Protein AF-A0A2N1MA82-F1 (afdb_monomer_lite)

Sequence (85 aa):
MEMYWDEFTAIFDQRRKKVNRSPSQMFDTLSTEIGLSKSTLANFYRHKTTPMKTSMDKIISWIEKEGKRVVSNSSSIINNEINNS

Organism: NCBI:txid588596

Foldseek 3Di:
DVVLLVLLLVLLVVVCVVVVHDSQVSLVVLCVVQVHDSVQVVCCNPPVDDDPPVVVVSSVVVSVVSVVVVVVVVVPPPDDD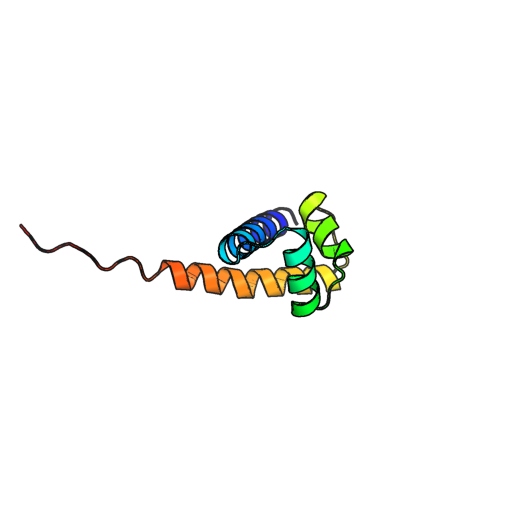DDDD

pLDDT: mean 84.67, std 17.33, range [44.16, 97.56]

Radius of gyration: 16.08 Å; chains: 1; bounding box: 30×48×40 Å

Structure (mmCIF, N/CA/C/O backbone):
data_AF-A0A2N1MA82-F1
#
_entry.id   AF-A0A2N1MA82-F1
#
loop_
_atom_site.group_PDB
_atom_site.id
_atom_site.type_symbol
_atom_site.label_atom_id
_atom_site.label_alt_id
_atom_site.label_comp_id
_atom_site.label_asym_id
_atom_site.label_entity_id
_atom_site.label_seq_id
_atom_site.pdbx_PDB_ins_code
_atom_site.Cartn_x
_atom_site.Cartn_y
_atom_site.Cartn_z
_atom_site.occupancy
_atom_site.B_iso_or_equiv
_atom_site.auth_seq_id
_atom_site.auth_comp_id
_atom_site.auth_asym_id
_atom_site.auth_atom_id
_atom_site.pdbx_PDB_model_num
ATOM 1 N N . MET A 1 1 ? 14.398 7.662 -0.400 1.00 65.00 1 MET A N 1
ATOM 2 C CA . MET A 1 1 ? 13.878 6.322 -0.046 1.00 65.00 1 MET A CA 1
ATOM 3 C C . MET A 1 1 ? 13.395 6.291 1.389 1.00 65.00 1 MET A C 1
ATOM 5 O O . MET A 1 1 ? 12.245 5.941 1.592 1.00 65.00 1 MET A O 1
ATOM 9 N N . GLU A 1 2 ? 14.241 6.692 2.342 1.00 72.88 2 GLU A N 1
ATOM 10 C CA . GLU A 1 2 ? 13.922 6.691 3.776 1.00 72.88 2 GLU A CA 1
ATOM 11 C C . GLU A 1 2 ? 12.639 7.480 4.101 1.00 72.88 2 GLU A C 1
ATOM 13 O O . GLU A 1 2 ? 11.703 6.893 4.625 1.00 72.88 2 GLU A O 1
ATOM 18 N N . MET A 1 3 ? 12.510 8.712 3.588 1.00 85.56 3 MET A N 1
ATOM 19 C CA . MET A 1 3 ? 11.294 9.540 3.706 1.00 85.56 3 MET A CA 1
ATOM 20 C C . MET A 1 3 ? 9.996 8.814 3.291 1.00 85.56 3 MET A C 1
ATOM 22 O O . MET A 1 3 ? 9.042 8.758 4.058 1.00 85.56 3 MET A O 1
ATOM 26 N N . TYR A 1 4 ? 9.957 8.205 2.099 1.00 89.94 4 TYR A N 1
ATOM 27 C CA . TYR A 1 4 ? 8.757 7.505 1.614 1.00 89.94 4 TYR A CA 1
ATOM 28 C C . TYR A 1 4 ? 8.454 6.224 2.387 1.00 89.94 4 TYR A C 1
ATOM 30 O O . TYR A 1 4 ? 7.310 5.780 2.416 1.00 89.94 4 TYR A O 1
ATOM 38 N N . TRP A 1 5 ? 9.463 5.597 2.990 1.00 93.44 5 TRP A N 1
ATOM 39 C CA . TRP A 1 5 ? 9.229 4.450 3.854 1.00 93.44 5 TRP A CA 1
ATOM 40 C C . TRP A 1 5 ? 8.582 4.880 5.176 1.00 93.44 5 TRP A C 1
ATOM 42 O O . TRP A 1 5 ? 7.608 4.258 5.604 1.00 93.44 5 TRP A O 1
ATOM 52 N N . ASP A 1 6 ? 9.069 5.962 5.789 1.00 92.44 6 ASP A N 1
ATOM 53 C CA . ASP A 1 6 ? 8.501 6.496 7.032 1.00 92.44 6 ASP A CA 1
ATOM 54 C C . ASP A 1 6 ? 7.046 6.949 6.818 1.00 92.44 6 ASP A C 1
ATOM 56 O O . ASP A 1 6 ? 6.152 6.567 7.574 1.00 92.44 6 ASP A O 1
ATOM 60 N N . GLU A 1 7 ? 6.766 7.671 5.728 1.00 93.88 7 GLU A N 1
ATOM 61 C CA . GLU A 1 7 ? 5.397 8.074 5.376 1.00 93.88 7 GLU A CA 1
ATOM 62 C C . GLU A 1 7 ? 4.492 6.872 5.093 1.00 93.88 7 GLU A C 1
ATOM 64 O O . GLU A 1 7 ? 3.366 6.797 5.595 1.00 93.88 7 GLU A O 1
ATOM 69 N N . PHE A 1 8 ? 4.985 5.899 4.320 1.00 95.06 8 PHE A N 1
ATOM 70 C CA . PHE A 1 8 ? 4.236 4.683 4.028 1.00 95.06 8 PHE A CA 1
ATOM 71 C C . PHE A 1 8 ? 3.848 3.946 5.304 1.00 95.06 8 PHE A C 1
ATOM 73 O O . PHE A 1 8 ? 2.684 3.588 5.469 1.00 95.06 8 PHE A O 1
ATOM 80 N N . THR A 1 9 ? 4.807 3.704 6.200 1.00 95.00 9 THR A N 1
ATOM 81 C CA . THR A 1 9 ? 4.574 2.939 7.430 1.00 95.00 9 THR A CA 1
ATOM 82 C C . THR A 1 9 ? 3.612 3.665 8.363 1.00 95.00 9 THR A C 1
ATOM 84 O O . THR A 1 9 ? 2.671 3.037 8.852 1.00 95.00 9 THR A O 1
ATOM 87 N N . ALA A 1 10 ? 3.759 4.982 8.528 1.00 94.94 10 ALA A N 1
ATOM 88 C CA . ALA A 1 10 ? 2.859 5.796 9.339 1.00 94.94 10 ALA A CA 1
ATOM 89 C C . ALA A 1 10 ? 1.408 5.737 8.830 1.00 94.94 10 ALA A C 1
ATOM 91 O O . ALA A 1 10 ? 0.492 5.397 9.588 1.00 94.94 10 ALA A O 1
ATOM 92 N N . ILE A 1 11 ? 1.195 5.997 7.535 1.00 95.06 11 ILE A N 1
ATOM 93 C CA . ILE A 1 11 ? -0.137 5.968 6.914 1.00 95.06 11 ILE A CA 1
ATOM 94 C C . ILE A 1 11 ? -0.715 4.549 6.940 1.00 95.06 11 ILE A C 1
ATOM 96 O O . ILE A 1 11 ? -1.892 4.353 7.264 1.00 95.06 11 ILE A O 1
ATOM 100 N N . PHE A 1 12 ? 0.105 3.542 6.629 1.00 95.69 12 PHE A N 1
ATOM 101 C CA . PHE A 1 12 ? -0.298 2.141 6.648 1.00 95.69 12 PHE A CA 1
ATOM 102 C C . PHE A 1 12 ? -0.783 1.723 8.037 1.00 95.69 12 PHE A C 1
ATOM 104 O O . PHE A 1 12 ? -1.877 1.166 8.156 1.00 95.69 12 PHE A O 1
ATOM 111 N N . ASP A 1 13 ? -0.023 2.021 9.094 1.00 95.56 13 ASP A N 1
ATOM 112 C CA . ASP A 1 13 ? -0.396 1.663 10.460 1.00 95.56 13 ASP A CA 1
ATOM 113 C C . ASP A 1 13 ? -1.604 2.443 10.968 1.00 95.56 13 ASP A C 1
ATOM 115 O O . ASP A 1 13 ? -2.467 1.859 11.631 1.00 95.56 13 ASP A O 1
ATOM 119 N N . GLN A 1 14 ? -1.721 3.727 10.627 1.00 94.25 14 GLN A N 1
ATOM 120 C CA . GLN A 1 14 ? -2.904 4.519 10.952 1.00 94.25 14 GLN A CA 1
ATOM 121 C C . GLN A 1 14 ? -4.158 3.912 10.316 1.00 94.25 14 GLN A C 1
ATOM 123 O O . GLN A 1 14 ? -5.144 3.647 11.013 1.00 94.25 14 GLN A O 1
ATOM 128 N N . ARG A 1 15 ? -4.126 3.646 9.004 1.00 93.38 15 ARG A N 1
ATOM 129 C CA . ARG A 1 15 ? -5.264 3.064 8.283 1.00 93.38 15 ARG A CA 1
ATOM 130 C C . ARG A 1 15 ? -5.586 1.672 8.815 1.00 93.38 15 ARG A C 1
ATOM 132 O O . ARG A 1 15 ? -6.751 1.396 9.085 1.00 93.38 15 ARG A O 1
ATOM 139 N N . ARG A 1 16 ? -4.572 0.831 9.047 1.00 95.50 16 ARG A N 1
ATOM 140 C CA . ARG A 1 16 ? -4.710 -0.514 9.627 1.00 95.50 16 ARG A CA 1
ATOM 141 C C . ARG A 1 16 ? -5.408 -0.494 10.988 1.00 95.50 16 ARG A C 1
ATOM 143 O O . ARG A 1 16 ? -6.335 -1.276 11.192 1.00 95.50 16 ARG A O 1
ATOM 150 N N . LYS A 1 17 ? -4.977 0.388 11.899 1.00 94.12 17 LYS A N 1
ATOM 151 C CA . LYS A 1 17 ? -5.587 0.565 13.228 1.00 94.12 17 LYS A CA 1
ATOM 152 C C . LYS A 1 17 ? -7.031 1.052 13.109 1.00 94.12 17 LYS A C 1
ATOM 154 O O . LYS A 1 17 ? -7.907 0.487 13.752 1.00 94.12 17 LYS A O 1
ATOM 159 N N . LYS A 1 18 ? -7.294 2.026 12.229 1.00 92.44 18 LYS A N 1
ATOM 160 C CA . LYS A 1 18 ? -8.640 2.576 11.992 1.00 92.44 18 LYS A CA 1
ATOM 161 C C . LYS A 1 18 ? -9.646 1.514 11.539 1.00 92.44 18 LYS A C 1
ATOM 163 O O . LYS A 1 18 ? -10.800 1.567 11.944 1.00 92.44 18 LYS A O 1
ATOM 168 N N . VAL A 1 19 ? -9.224 0.557 10.711 1.00 92.69 19 VAL A N 1
ATOM 169 C CA . VAL A 1 19 ? -10.096 -0.530 10.223 1.00 92.69 19 VAL A CA 1
ATOM 170 C C . VAL A 1 19 ? -9.963 -1.834 11.019 1.00 92.69 19 VAL A C 1
ATOM 172 O O . VAL A 1 19 ? -10.508 -2.851 10.597 1.00 92.69 19 VAL A O 1
ATOM 175 N N . ASN A 1 20 ? -9.221 -1.818 12.132 1.00 94.06 20 ASN A N 1
ATOM 176 C CA . ASN A 1 20 ? -8.941 -2.965 13.000 1.00 94.06 20 ASN A CA 1
ATOM 177 C C . ASN A 1 20 ? -8.509 -4.242 12.242 1.00 94.06 20 ASN A C 1
ATOM 179 O O . ASN A 1 20 ? -9.045 -5.328 12.457 1.00 94.06 20 ASN A O 1
ATOM 183 N N . ARG A 1 21 ? -7.550 -4.113 11.311 1.00 94.56 21 ARG A N 1
ATOM 184 C CA . ARG A 1 21 ? -7.019 -5.246 10.526 1.00 94.56 21 ARG A CA 1
ATOM 185 C C . ARG A 1 21 ? -5.637 -5.685 10.999 1.00 94.56 21 ARG A C 1
ATOM 187 O O . ARG A 1 21 ? -4.822 -4.887 11.468 1.00 94.56 21 ARG A O 1
ATOM 194 N N . SER A 1 22 ? -5.330 -6.965 10.799 1.00 95.75 22 SER A N 1
ATOM 195 C CA . SER A 1 22 ? -3.948 -7.443 10.900 1.00 95.75 22 SER A CA 1
ATOM 196 C C . SER A 1 22 ? -3.083 -6.852 9.771 1.00 95.75 22 SER A C 1
ATOM 198 O O . SER A 1 22 ? -3.612 -6.510 8.707 1.00 95.75 22 SER A O 1
ATOM 200 N N . PRO A 1 23 ? -1.747 -6.763 9.939 1.00 95.38 23 PRO A N 1
ATOM 201 C CA . PRO A 1 23 ? -0.860 -6.315 8.864 1.00 95.38 23 PRO A CA 1
ATOM 202 C C . PRO A 1 23 ? -1.028 -7.139 7.581 1.00 95.38 23 PRO A C 1
ATOM 204 O O . PRO A 1 23 ? -1.084 -6.581 6.493 1.00 95.38 23 PRO A O 1
ATOM 207 N N . SER A 1 24 ? -1.193 -8.460 7.712 1.00 95.75 24 SER A N 1
ATOM 208 C CA . SER A 1 24 ? -1.386 -9.378 6.583 1.00 95.75 24 SER A CA 1
ATOM 209 C C . SER A 1 24 ? -2.620 -9.022 5.746 1.00 95.75 24 SER A C 1
ATOM 211 O O . SER A 1 24 ? -2.497 -8.824 4.540 1.00 95.75 24 SER A O 1
ATOM 213 N N . GLN A 1 25 ? -3.780 -8.852 6.392 1.00 96.62 25 GLN A N 1
ATOM 214 C CA . GLN A 1 25 ? -5.033 -8.468 5.723 1.00 96.62 25 GLN A CA 1
ATOM 215 C C . GLN A 1 25 ? -4.953 -7.070 5.100 1.00 96.62 25 GLN A C 1
ATOM 217 O O . GLN A 1 25 ? -5.559 -6.799 4.060 1.00 96.62 25 GLN A O 1
ATOM 222 N N . MET A 1 26 ? -4.214 -6.162 5.740 1.00 96.75 26 MET A N 1
ATOM 223 C CA . MET A 1 26 ? -4.001 -4.823 5.207 1.00 96.75 26 MET A CA 1
ATOM 224 C C . MET A 1 26 ? -3.126 -4.858 3.945 1.00 96.75 26 MET A C 1
ATOM 226 O O . MET A 1 26 ? -3.444 -4.168 2.978 1.00 96.75 26 MET A O 1
ATOM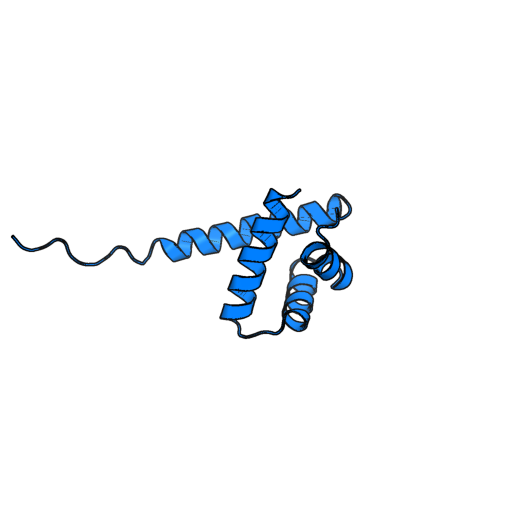 230 N N . PHE A 1 27 ? -2.098 -5.714 3.896 1.00 97.31 27 PHE A N 1
ATOM 231 C CA . PHE A 1 27 ? -1.325 -5.930 2.671 1.00 97.31 27 PHE A CA 1
ATOM 232 C C . PHE A 1 27 ? -2.169 -6.524 1.543 1.00 97.31 27 PHE A C 1
ATOM 234 O O . PHE A 1 27 ? -2.010 -6.084 0.412 1.00 97.31 27 PHE A O 1
ATOM 241 N N . ASP A 1 28 ? -3.085 -7.454 1.824 1.00 97.06 28 ASP A N 1
ATOM 242 C CA . ASP A 1 28 ? -3.987 -8.006 0.795 1.00 97.06 28 ASP A CA 1
ATOM 243 C C . ASP A 1 28 ? -4.920 -6.926 0.222 1.00 97.06 28 ASP A C 1
ATOM 245 O O . ASP A 1 28 ? -5.121 -6.816 -0.991 1.00 97.06 28 ASP A O 1
ATOM 249 N N . THR A 1 29 ? -5.436 -6.064 1.102 1.00 96.31 29 THR A N 1
ATOM 250 C CA . THR A 1 29 ? -6.277 -4.924 0.711 1.00 96.31 29 THR A CA 1
ATOM 251 C C . THR A 1 29 ? -5.502 -3.959 -0.181 1.00 96.31 29 THR A C 1
ATOM 253 O O . THR A 1 29 ? -5.969 -3.588 -1.256 1.00 96.31 29 THR A O 1
ATOM 256 N N . LEU A 1 30 ? -4.307 -3.562 0.258 1.00 96.44 30 LEU A N 1
ATOM 257 C CA . LEU A 1 30 ? -3.479 -2.605 -0.463 1.00 96.44 30 LEU A CA 1
ATOM 258 C C . LEU A 1 30 ? -2.961 -3.189 -1.782 1.00 96.44 30 LEU A C 1
ATOM 260 O O . LEU A 1 30 ? -2.963 -2.500 -2.795 1.00 96.44 30 LEU A O 1
ATOM 264 N N . SER A 1 31 ? -2.588 -4.471 -1.785 1.00 97.56 31 SER A N 1
ATOM 265 C CA . SER A 1 31 ? -2.188 -5.224 -2.977 1.00 97.56 31 SER A CA 1
ATOM 266 C C . SER A 1 31 ? -3.241 -5.111 -4.077 1.00 97.56 31 SER A C 1
ATOM 268 O O . SER A 1 31 ? -2.902 -4.792 -5.217 1.00 97.56 31 SER A O 1
ATOM 270 N N . THR A 1 32 ? -4.513 -5.273 -3.706 1.00 96.94 32 THR A N 1
ATOM 271 C CA . THR A 1 32 ? -5.652 -5.133 -4.620 1.00 96.94 32 THR A CA 1
ATOM 272 C C . THR A 1 32 ? -5.850 -3.680 -5.063 1.00 96.94 32 THR A C 1
ATOM 274 O O . THR A 1 32 ? -6.095 -3.432 -6.238 1.00 96.94 32 THR A O 1
ATOM 277 N N . GLU A 1 33 ? -5.711 -2.711 -4.151 1.00 95.81 3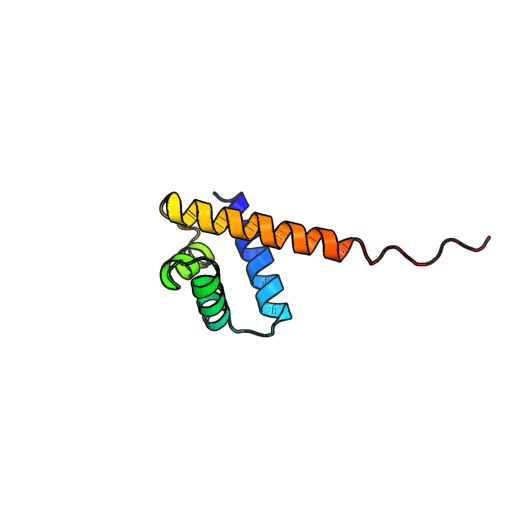3 GLU A N 1
ATOM 278 C CA . GLU A 1 33 ? -5.929 -1.285 -4.445 1.00 95.81 33 GLU A CA 1
ATOM 279 C C . GLU A 1 33 ? -4.920 -0.720 -5.457 1.00 95.81 33 GLU A C 1
ATOM 281 O O . GLU A 1 33 ? -5.306 0.051 -6.334 1.00 95.81 33 GLU A O 1
ATOM 286 N N . ILE A 1 34 ? -3.636 -1.079 -5.339 1.00 96.12 34 ILE A N 1
ATOM 287 C CA . ILE A 1 34 ? -2.560 -0.455 -6.135 1.00 96.12 34 ILE A CA 1
ATOM 288 C C . ILE A 1 34 ? -1.893 -1.413 -7.128 1.00 96.12 34 ILE A C 1
ATOM 290 O O . ILE A 1 34 ? -0.953 -1.039 -7.834 1.00 96.12 34 ILE A O 1
ATOM 294 N N . GLY A 1 35 ? -2.371 -2.659 -7.202 1.00 95.94 35 GLY A N 1
ATOM 295 C CA . GLY A 1 35 ? -1.876 -3.669 -8.135 1.00 95.94 35 GLY A CA 1
ATOM 296 C C . GLY A 1 35 ? -0.397 -3.993 -7.919 1.00 95.94 35 GLY A C 1
ATOM 297 O O . GLY A 1 35 ? 0.377 -4.005 -8.881 1.00 95.94 35 GLY A O 1
ATOM 298 N N . LEU A 1 36 ? 0.005 -4.189 -6.660 1.00 96.44 36 LEU A N 1
ATOM 299 C CA . LEU A 1 36 ? 1.324 -4.700 -6.266 1.00 96.44 36 LEU A CA 1
ATOM 300 C C . LEU A 1 36 ? 1.174 -6.020 -5.529 1.00 96.44 36 LEU A C 1
ATOM 302 O O . LEU A 1 36 ? 0.159 -6.253 -4.888 1.00 96.44 36 LEU A O 1
ATOM 306 N N . SER A 1 37 ? 2.192 -6.878 -5.571 1.00 95.88 37 SER A N 1
ATOM 307 C CA . SER A 1 37 ? 2.146 -8.123 -4.805 1.00 95.88 37 SER A CA 1
ATOM 308 C C . SER A 1 37 ? 2.226 -7.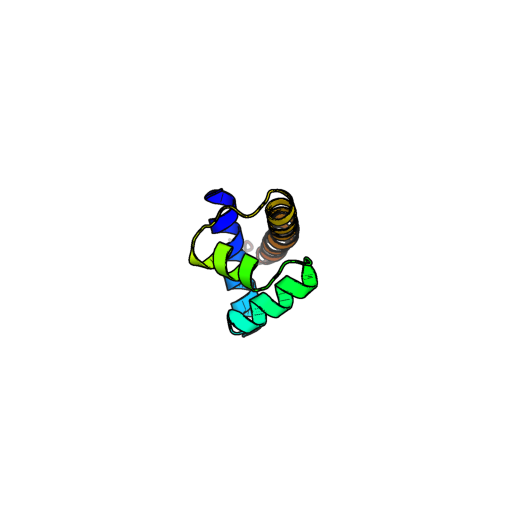847 -3.299 1.00 95.88 37 SER A C 1
ATOM 310 O O . SER A 1 37 ? 2.953 -6.953 -2.850 1.00 95.88 37 SER A O 1
ATOM 312 N N . LYS A 1 38 ? 1.530 -8.669 -2.506 1.00 95.62 38 LYS A N 1
ATOM 313 C CA . LYS A 1 38 ? 1.634 -8.673 -1.040 1.00 95.62 38 LYS A CA 1
ATOM 314 C C . LYS A 1 38 ? 3.089 -8.753 -0.571 1.00 95.62 38 LYS A C 1
ATOM 316 O O . LYS A 1 38 ? 3.481 -8.026 0.337 1.00 95.62 38 LYS A O 1
ATOM 321 N N . SER A 1 39 ? 3.894 -9.601 -1.211 1.00 94.69 39 SER A N 1
ATOM 322 C CA . SER A 1 39 ? 5.305 -9.807 -0.871 1.00 94.69 39 SER A CA 1
ATOM 323 C C . SER A 1 39 ? 6.137 -8.546 -1.091 1.00 94.69 39 SER A C 1
ATOM 325 O O . SER A 1 39 ? 6.947 -8.192 -0.240 1.00 94.69 39 SER A O 1
ATOM 327 N N . THR A 1 40 ? 5.901 -7.816 -2.186 1.00 95.00 40 THR A N 1
ATOM 328 C CA . THR A 1 40 ? 6.565 -6.529 -2.447 1.00 95.00 40 THR A CA 1
ATOM 329 C C . THR A 1 40 ? 6.246 -5.514 -1.350 1.00 95.00 40 THR A C 1
ATOM 331 O O . THR A 1 40 ? 7.156 -4.868 -0.837 1.00 95.00 40 THR A O 1
ATOM 334 N N . LEU A 1 41 ? 4.975 -5.406 -0.951 1.00 96.25 41 LEU A N 1
ATOM 335 C CA . LEU A 1 41 ? 4.542 -4.486 0.106 1.00 96.25 41 LEU A CA 1
ATOM 336 C C . LEU A 1 41 ? 5.098 -4.875 1.479 1.00 96.25 41 LEU A C 1
ATOM 338 O O . LEU A 1 41 ? 5.564 -4.016 2.223 1.00 96.25 41 LEU A O 1
ATOM 342 N N . ALA A 1 42 ? 5.085 -6.169 1.803 1.00 95.44 42 ALA A N 1
ATOM 343 C CA . ALA A 1 42 ? 5.618 -6.682 3.058 1.00 95.44 42 ALA A CA 1
ATOM 344 C C . ALA A 1 42 ? 7.135 -6.472 3.160 1.00 95.44 42 ALA A C 1
ATOM 346 O O . ALA A 1 42 ? 7.618 -6.063 4.215 1.00 95.44 42 ALA A O 1
ATOM 347 N N . ASN A 1 43 ? 7.874 -6.702 2.071 1.00 94.38 43 ASN A N 1
ATOM 348 C CA . ASN A 1 43 ? 9.316 -6.466 2.022 1.00 94.38 43 ASN A CA 1
ATOM 349 C C . ASN A 1 43 ? 9.648 -4.981 2.159 1.00 94.38 43 ASN A C 1
ATOM 351 O O . ASN A 1 43 ? 10.521 -4.629 2.952 1.00 94.38 43 ASN A O 1
ATOM 355 N N . PHE A 1 44 ? 8.907 -4.114 1.461 1.00 94.06 44 PHE A N 1
ATOM 356 C CA . PHE A 1 44 ? 9.051 -2.671 1.614 1.00 94.06 44 PHE A CA 1
ATOM 357 C C . PHE A 1 44 ? 8.823 -2.262 3.072 1.00 94.06 44 PHE A C 1
ATOM 359 O O . PHE A 1 44 ? 9.718 -1.689 3.682 1.00 94.06 44 PHE A O 1
ATOM 366 N N . TYR A 1 45 ? 7.694 -2.658 3.670 1.00 94.81 45 TYR A N 1
ATOM 367 C CA . TYR A 1 45 ? 7.337 -2.331 5.054 1.00 94.81 45 TYR A CA 1
ATOM 368 C C . TYR A 1 45 ? 8.353 -2.847 6.085 1.00 94.81 45 TYR A C 1
ATOM 370 O O . TYR A 1 45 ? 8.736 -2.105 6.979 1.00 94.81 45 TYR A O 1
ATOM 378 N N . ARG A 1 46 ? 8.808 -4.103 5.987 1.00 93.56 46 ARG A N 1
ATOM 379 C CA . ARG A 1 46 ? 9.643 -4.736 7.030 1.00 93.56 46 ARG A CA 1
ATOM 380 C C . ARG A 1 46 ? 11.136 -4.473 6.883 1.00 93.56 46 ARG A C 1
ATOM 382 O O . ARG A 1 46 ? 11.835 -4.409 7.887 1.00 93.56 46 ARG A O 1
ATOM 389 N N . HIS A 1 47 ? 11.625 -4.384 5.650 1.00 90.56 47 HIS A N 1
ATOM 390 C CA . HIS A 1 47 ? 13.058 -4.451 5.357 1.00 90.56 47 HIS A CA 1
ATOM 391 C C . HIS A 1 47 ? 13.597 -3.197 4.667 1.00 90.56 47 HIS A C 1
ATOM 393 O O . HIS A 1 47 ? 14.760 -3.191 4.275 1.00 90.56 47 HIS A O 1
ATOM 399 N N . LYS A 1 48 ? 12.779 -2.145 4.497 1.00 87.94 48 LYS A N 1
ATOM 400 C CA . LYS A 1 48 ? 13.172 -0.902 3.806 1.00 87.94 48 LYS A CA 1
ATOM 401 C C . LYS A 1 48 ? 13.768 -1.161 2.413 1.00 87.94 48 LYS A C 1
ATOM 403 O O . LYS A 1 48 ? 14.650 -0.438 1.959 1.00 87.94 48 LYS A O 1
ATOM 408 N N . THR A 1 49 ? 13.308 -2.212 1.728 1.00 87.19 49 THR A N 1
ATOM 409 C CA . THR A 1 49 ? 13.840 -2.569 0.404 1.00 87.19 49 THR A CA 1
ATOM 410 C C . THR A 1 49 ? 13.572 -1.461 -0.600 1.00 87.19 49 THR A C 1
ATOM 412 O O . THR A 1 49 ? 12.518 -0.841 -0.535 1.00 87.19 49 THR A O 1
ATOM 415 N N . THR A 1 50 ? 14.442 -1.292 -1.591 1.00 87.06 50 THR A N 1
ATOM 416 C CA . THR A 1 50 ? 14.185 -0.466 -2.777 1.00 87.06 50 THR A CA 1
ATOM 417 C C . THR A 1 50 ? 13.417 -1.282 -3.819 1.00 87.06 50 THR A C 1
ATOM 419 O O . THR A 1 50 ? 14.029 -2.124 -4.479 1.00 87.06 50 THR A O 1
ATOM 422 N N . PRO A 1 51 ? 12.095 -1.102 -3.999 1.00 86.44 51 PRO A N 1
ATOM 423 C CA . PRO A 1 51 ? 11.370 -1.813 -5.044 1.00 86.44 51 PRO A CA 1
ATOM 424 C C . PRO A 1 51 ? 11.797 -1.291 -6.423 1.00 86.44 51 PRO A C 1
ATOM 426 O O . PRO A 1 51 ? 12.362 -0.203 -6.543 1.00 86.44 51 PRO A O 1
ATOM 429 N N . MET A 1 52 ? 11.473 -2.032 -7.487 1.00 91.81 52 MET A N 1
ATOM 430 C CA . MET A 1 52 ? 11.616 -1.518 -8.856 1.00 91.81 52 MET A CA 1
ATOM 431 C C . MET A 1 52 ? 10.882 -0.180 -9.011 1.00 91.81 52 MET A C 1
ATOM 433 O O . MET A 1 52 ? 9.838 0.019 -8.388 1.00 91.81 52 MET A O 1
ATOM 437 N N . LYS A 1 53 ? 11.389 0.705 -9.880 1.00 91.69 53 LYS A N 1
ATOM 438 C CA . LYS A 1 53 ? 10.853 2.063 -10.082 1.00 91.69 53 LYS A CA 1
ATOM 439 C C . LYS A 1 53 ? 9.328 2.082 -10.253 1.00 91.69 53 LYS A C 1
ATOM 441 O O . LYS A 1 53 ? 8.653 2.780 -9.515 1.00 91.69 53 LYS A O 1
ATOM 446 N N . THR A 1 54 ? 8.783 1.218 -11.108 1.00 92.75 54 THR A N 1
ATOM 447 C CA . THR A 1 54 ? 7.331 1.099 -11.346 1.00 92.75 54 THR A CA 1
ATOM 448 C C . THR A 1 54 ? 6.528 0.726 -10.097 1.00 92.75 54 THR A C 1
ATOM 450 O O . THR A 1 54 ? 5.402 1.187 -9.914 1.00 92.75 54 THR A O 1
ATOM 453 N N . SER A 1 55 ? 7.091 -0.104 -9.217 1.00 94.44 55 SER A N 1
ATOM 454 C CA . SER A 1 55 ? 6.480 -0.439 -7.929 1.00 94.44 55 SER A CA 1
ATOM 455 C C . SER A 1 55 ? 6.586 0.716 -6.941 1.00 94.44 55 SER A C 1
ATOM 457 O O . SER A 1 55 ? 5.638 0.978 -6.205 1.00 94.44 55 SER A O 1
ATOM 459 N N . MET A 1 56 ? 7.714 1.426 -6.947 1.00 94.81 56 MET A N 1
ATOM 460 C CA . MET A 1 56 ? 7.900 2.610 -6.118 1.00 94.81 56 MET A CA 1
ATOM 461 C C . MET A 1 56 ? 6.931 3.731 -6.518 1.00 94.81 56 MET A C 1
ATOM 463 O O . MET A 1 56 ? 6.306 4.318 -5.643 1.00 94.81 56 MET A O 1
ATOM 467 N N . ASP A 1 57 ? 6.715 3.958 -7.815 1.00 95.44 57 ASP A N 1
ATOM 468 C CA . ASP A 1 57 ? 5.780 4.969 -8.329 1.00 95.44 57 ASP A CA 1
ATOM 469 C C . ASP A 1 57 ? 4.341 4.713 -7.843 1.00 95.44 57 ASP A C 1
ATOM 471 O O . ASP A 1 57 ? 3.632 5.636 -7.438 1.00 95.44 57 ASP A O 1
ATOM 475 N N . LYS A 1 58 ? 3.918 3.441 -7.805 1.00 96.38 58 LYS A N 1
ATOM 476 C CA . LYS A 1 58 ? 2.615 3.029 -7.254 1.00 96.38 58 LYS A CA 1
ATOM 477 C C . LYS A 1 58 ? 2.511 3.274 -5.747 1.00 96.38 58 LYS A C 1
ATOM 479 O O . LYS A 1 58 ? 1.461 3.705 -5.274 1.00 96.38 58 LYS A O 1
ATOM 484 N N . ILE A 1 59 ? 3.586 3.010 -4.999 1.00 95.31 59 ILE A N 1
ATOM 485 C CA . ILE A 1 59 ? 3.652 3.273 -3.553 1.00 95.31 59 ILE A CA 1
ATOM 486 C C . ILE A 1 59 ? 3.572 4.780 -3.287 1.00 95.31 59 ILE A C 1
ATOM 488 O O . ILE A 1 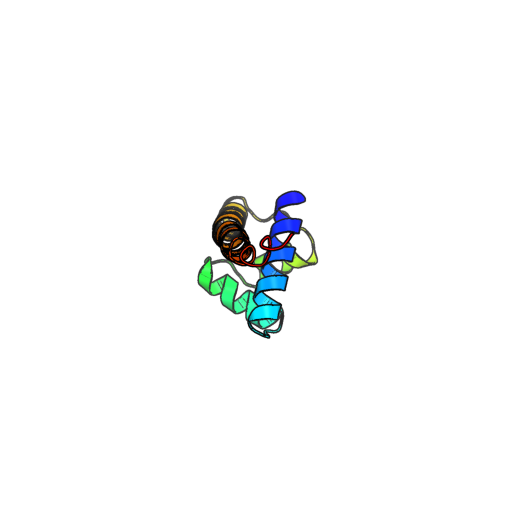59 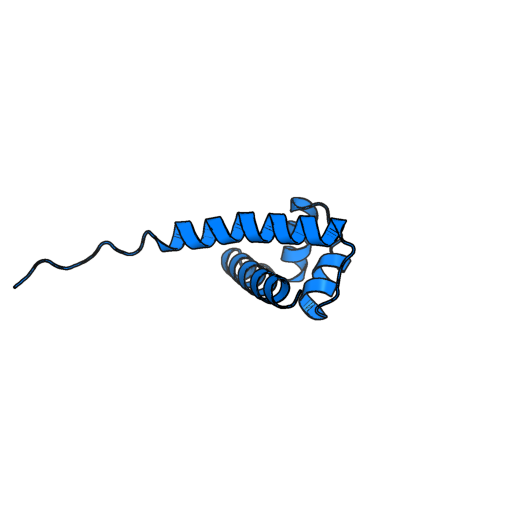? 2.749 5.200 -2.480 1.00 95.31 59 ILE A O 1
ATOM 492 N N . ILE A 1 60 ? 4.359 5.591 -3.999 1.00 94.31 60 ILE A N 1
ATOM 493 C CA . ILE A 1 60 ? 4.369 7.055 -3.859 1.00 94.31 60 ILE A CA 1
ATOM 494 C C . ILE A 1 60 ? 2.992 7.632 -4.198 1.00 94.31 60 ILE A C 1
ATOM 496 O O . ILE A 1 60 ? 2.426 8.365 -3.394 1.00 94.31 60 ILE A O 1
ATOM 500 N N . SER A 1 61 ? 2.394 7.221 -5.321 1.00 95.56 61 SER A N 1
ATOM 501 C CA . SER A 1 61 ? 1.050 7.672 -5.718 1.00 95.56 61 SER A CA 1
ATOM 502 C C . SER A 1 61 ? -0.003 7.382 -4.642 1.00 95.56 61 SER A C 1
ATOM 504 O O . SER A 1 61 ? -0.921 8.173 -4.416 1.00 95.56 61 SER A O 1
ATOM 506 N N . TRP A 1 62 ? 0.117 6.240 -3.959 1.00 95.88 62 TRP A N 1
ATOM 507 C CA . TRP A 1 62 ? -0.769 5.886 -2.855 1.00 95.88 62 TRP A CA 1
ATOM 508 C C . TRP A 1 62 ? -0.521 6.731 -1.601 1.00 95.88 62 TRP A C 1
ATOM 510 O O . TRP A 1 62 ? -1.488 7.220 -1.017 1.00 95.88 62 TRP A O 1
ATOM 520 N N . ILE A 1 63 ? 0.744 6.950 -1.223 1.00 94.56 63 ILE A N 1
ATOM 521 C CA . ILE A 1 63 ? 1.129 7.826 -0.104 1.00 94.56 63 ILE A CA 1
ATOM 522 C C . ILE A 1 63 ? 0.582 9.235 -0.325 1.00 94.56 63 ILE A C 1
ATOM 524 O O . ILE A 1 63 ? -0.078 9.774 0.556 1.00 94.56 63 ILE A O 1
ATOM 528 N N . GLU A 1 64 ? 0.778 9.817 -1.507 1.00 93.56 64 GLU A N 1
ATOM 529 C CA . GLU A 1 64 ? 0.302 11.169 -1.814 1.00 93.56 64 GLU A CA 1
ATOM 530 C C . GLU A 1 64 ? -1.227 11.269 -1.752 1.00 93.56 64 GLU A C 1
ATOM 532 O O . GLU A 1 64 ? -1.779 12.247 -1.241 1.00 93.56 64 GLU A O 1
ATOM 537 N N . LYS A 1 65 ? -1.931 10.250 -2.257 1.00 92.38 65 LYS A N 1
ATOM 538 C CA . LYS A 1 65 ? -3.397 10.178 -2.221 1.00 92.38 65 LYS A CA 1
ATOM 539 C C . LYS A 1 65 ? -3.922 10.064 -0.789 1.00 92.38 65 LYS A C 1
ATOM 541 O O . LYS A 1 65 ? -4.890 10.740 -0.443 1.00 92.38 65 LYS A O 1
ATOM 546 N N . GLU A 1 66 ? -3.326 9.204 0.030 1.00 88.81 66 GLU A N 1
ATOM 547 C CA . GLU A 1 66 ? -3.805 8.926 1.386 1.00 88.81 66 GLU A CA 1
ATOM 548 C C . GLU A 1 66 ? -3.329 9.989 2.391 1.00 88.81 66 GLU A C 1
ATOM 550 O O . GLU A 1 66 ? -4.103 10.419 3.242 1.00 88.81 66 GLU A O 1
ATOM 555 N N . GLY A 1 67 ? -2.111 10.511 2.238 1.00 79.69 67 GLY A N 1
ATOM 556 C CA . GLY A 1 67 ? -1.564 11.609 3.038 1.00 79.69 67 GLY A CA 1
ATOM 557 C C . GLY A 1 67 ? -2.385 12.892 2.904 1.00 79.69 67 GLY A C 1
ATOM 558 O O . GLY A 1 67 ? -2.727 13.511 3.911 1.00 79.69 67 GLY A O 1
ATOM 559 N N . LYS A 1 68 ? -2.834 13.238 1.686 1.00 77.94 68 LYS A N 1
ATOM 560 C CA . LYS A 1 68 ? -3.783 14.351 1.472 1.00 77.94 68 LYS A CA 1
ATOM 561 C C . LYS A 1 68 ? -5.103 14.144 2.219 1.00 77.94 68 LYS A C 1
ATOM 563 O O . LYS A 1 68 ? -5.655 15.095 2.768 1.00 77.94 68 LYS A O 1
ATOM 568 N N . ARG A 1 69 ? -5.602 12.903 2.281 1.00 65.38 69 ARG A N 1
ATOM 569 C CA . ARG A 1 69 ? -6.829 12.569 3.025 1.00 65.38 69 ARG A CA 1
ATOM 570 C C . ARG A 1 69 ? -6.639 12.716 4.528 1.00 65.38 69 ARG A C 1
ATOM 572 O O . ARG A 1 69 ? -7.550 13.200 5.187 1.00 65.38 69 ARG A O 1
ATOM 579 N N . VAL A 1 70 ? -5.479 12.334 5.064 1.00 58.81 70 VAL A N 1
ATOM 580 C CA . VAL A 1 70 ? -5.167 12.507 6.492 1.00 58.81 70 VAL A CA 1
ATOM 581 C C . VAL A 1 70 ? -5.111 13.992 6.859 1.00 58.81 70 VAL A C 1
ATOM 583 O O . VAL A 1 70 ? -5.774 14.390 7.813 1.00 58.81 70 VAL A O 1
ATOM 586 N N . VAL A 1 71 ? -4.417 14.821 6.069 1.00 57.44 71 VAL A N 1
ATOM 587 C CA . VAL A 1 71 ? -4.286 16.267 6.335 1.00 57.44 71 VAL A CA 1
ATOM 588 C C . VAL A 1 71 ? -5.639 16.984 6.278 1.00 57.44 71 VAL A C 1
ATOM 590 O O . VAL A 1 71 ? -5.961 17.735 7.196 1.00 57.44 71 VAL A O 1
ATOM 593 N N . SER A 1 72 ? -6.480 16.706 5.273 1.00 57.53 72 SER A N 1
ATOM 594 C CA . SER A 1 72 ? -7.828 17.299 5.204 1.00 57.53 72 SER A CA 1
ATOM 595 C C . SER A 1 72 ? -8.752 16.863 6.346 1.00 57.53 72 SER A C 1
ATOM 597 O O . SER A 1 72 ? -9.629 17.629 6.734 1.00 57.53 72 SER A O 1
ATOM 599 N N . ASN A 1 73 ? -8.574 15.662 6.907 1.00 51.47 73 ASN A N 1
ATOM 600 C CA . ASN A 1 73 ? -9.390 15.187 8.030 1.00 51.47 73 ASN A CA 1
ATOM 601 C C . ASN A 1 73 ? -8.951 15.753 9.391 1.00 51.47 73 ASN A C 1
ATOM 603 O O . ASN A 1 73 ? -9.728 15.692 10.342 1.00 51.47 73 ASN A O 1
ATOM 607 N N . SER A 1 74 ? -7.729 16.281 9.499 1.00 52.25 74 SER A N 1
ATOM 608 C CA . SER A 1 74 ? -7.231 16.958 10.704 1.00 52.25 74 SER A CA 1
ATOM 609 C C . SER A 1 74 ? -7.725 18.404 10.820 1.00 52.25 74 SER A C 1
ATOM 611 O O . SER A 1 74 ? -7.772 18.944 11.921 1.00 52.25 74 SER A O 1
ATOM 613 N N . SER A 1 75 ? -8.138 19.031 9.715 1.00 46.72 75 SER A N 1
ATOM 614 C CA . SER A 1 75 ? -8.592 20.430 9.691 1.00 46.72 75 SER A CA 1
ATOM 615 C C . SER A 1 75 ? -9.987 20.662 10.293 1.00 46.72 75 SER A C 1
ATOM 617 O O . SER A 1 75 ? -10.390 21.809 10.448 1.00 46.72 75 SER A O 1
ATOM 619 N N . SER A 1 76 ? -10.736 19.614 10.652 1.00 46.97 76 SER A N 1
ATOM 620 C CA . SER A 1 76 ? -12.103 19.734 11.186 1.00 46.97 76 SER A CA 1
ATOM 621 C C . SER A 1 76 ? -12.206 19.772 12.723 1.00 46.97 76 SER A C 1
ATOM 623 O O . SER A 1 76 ? -13.311 19.662 13.242 1.00 46.97 76 SER A O 1
ATOM 625 N N . ILE A 1 77 ? -11.096 19.930 13.463 1.00 49.22 77 ILE A N 1
ATOM 626 C CA . ILE A 1 77 ? -11.087 20.023 14.946 1.00 49.22 77 ILE A CA 1
ATOM 627 C C . ILE A 1 77 ? -10.552 21.383 15.440 1.00 49.22 77 ILE A C 1
ATOM 629 O O . ILE A 1 77 ? -9.840 21.462 16.434 1.00 49.22 77 ILE A O 1
ATOM 633 N N . ILE A 1 78 ? -10.876 22.484 14.758 1.00 50.47 78 ILE A N 1
ATOM 634 C CA . ILE A 1 78 ? -10.698 23.834 15.324 1.00 50.47 78 ILE A CA 1
ATOM 635 C C . ILE A 1 78 ? -12.025 24.572 15.196 1.00 50.47 78 ILE A C 1
ATOM 637 O O . ILE A 1 78 ? -12.198 25.434 14.350 1.00 50.47 78 ILE A O 1
ATOM 641 N N . ASN A 1 79 ? -12.990 24.161 16.011 1.00 50.69 79 ASN A N 1
ATOM 642 C CA . ASN A 1 79 ? -14.185 24.933 16.328 1.00 50.69 79 ASN A CA 1
ATOM 643 C C . ASN A 1 79 ? -14.543 24.616 17.780 1.00 50.69 79 ASN A C 1
ATOM 645 O O . ASN A 1 79 ? -15.431 23.806 18.023 1.00 50.69 79 ASN A O 1
ATOM 649 N N . ASN A 1 80 ? -13.824 25.200 18.741 1.00 48.22 80 ASN A N 1
ATOM 650 C CA . ASN A 1 80 ? -14.471 25.624 19.977 1.00 48.22 80 ASN A CA 1
ATOM 651 C C . ASN A 1 80 ? -13.628 26.647 20.749 1.00 48.22 80 ASN A C 1
ATOM 653 O O . ASN A 1 80 ? -12.431 26.458 20.932 1.00 48.22 80 ASN A O 1
ATOM 657 N N . GLU A 1 81 ? -14.329 27.672 21.231 1.00 51.72 81 GLU A N 1
ATOM 658 C CA . GLU A 1 81 ? -13.988 28.526 22.376 1.00 51.72 81 GLU A CA 1
ATOM 659 C C . GLU A 1 81 ? -12.841 29.534 22.236 1.00 51.72 81 GLU A C 1
ATOM 661 O O . GLU A 1 81 ? -11.771 29.371 22.807 1.00 51.72 81 GLU A O 1
ATOM 666 N N . ILE A 1 82 ? -13.151 30.692 21.639 1.00 51.84 82 ILE A N 1
ATOM 667 C CA . ILE A 1 82 ? -12.771 31.973 22.258 1.00 51.84 82 ILE A CA 1
ATOM 668 C C . ILE A 1 82 ? -13.989 32.901 22.211 1.00 51.84 82 ILE A C 1
ATOM 670 O O . ILE A 1 82 ? -14.141 33.711 21.306 1.00 51.84 82 ILE A O 1
ATOM 674 N N . ASN A 1 83 ? -14.889 32.741 23.179 1.00 53.59 83 ASN A N 1
ATOM 675 C CA . ASN A 1 83 ? -15.821 33.782 23.606 1.00 53.59 83 ASN A CA 1
ATOM 676 C C . ASN A 1 83 ? -15.951 33.667 25.124 1.00 53.59 83 ASN A C 1
ATOM 678 O O . ASN A 1 83 ? -16.713 32.832 25.604 1.00 53.59 83 ASN A O 1
ATOM 682 N N . ASN A 1 84 ? -15.136 34.440 25.847 1.00 44.16 84 ASN A N 1
ATOM 683 C CA . ASN A 1 84 ? -15.492 35.158 27.079 1.00 44.16 84 ASN A CA 1
ATOM 684 C C . ASN A 1 84 ? -14.227 35.646 27.798 1.00 44.16 84 ASN A C 1
ATOM 686 O O . ASN A 1 84 ? -13.580 34.885 28.519 1.00 44.16 84 ASN A O 1
ATOM 690 N N . SER A 1 85 ? -13.911 36.931 27.634 1.00 44.94 85 SER A N 1
ATOM 691 C CA . SER A 1 85 ? -13.719 37.910 28.721 1.00 44.94 85 SER A CA 1
ATOM 692 C C . SER A 1 85 ? -13.571 39.302 28.123 1.00 44.94 85 SER A C 1
ATOM 694 O O . SER A 1 85 ? -12.818 39.425 27.132 1.00 44.94 85 SER A O 1
#

Secondary structure (DSSP, 8-state):
-HHHHHHHHHHHHHHHHHTT--HHHHHHHHHHHHT--HHHHHHHHHH-----HHHHHHHHHHHHHHHHHHHHHHTT---------